Protein AF-A0A2H0B6P2-F1 (afdb_monomer)

Organism: NCBI:txid1974497

Nearest PDB structures (foldseek):
  3crr-assembly1_A  TM=9.488E-01  e=1.066E-01  Pseudomonas aeruginosa
  2qgn-assembly1_A  TM=9.150E-01  e=1.485E-01  Halalkalibacterium halodurans C-125

InterPro domains:
  IPR027417 P-loop containing nucleoside triphosphate hydrolase [G3DSA:3.40.50.300] (1-74)

Mean predicted aligned error: 4.35 Å

Radius of gyration: 17.66 Å; Cα contacts (8 Å, |Δi|>4): 22; chains: 1; bounding box: 37×22×46 Å

pLDDT: mean 93.42, std 5.74, range [61.31, 98.69]

Foldseek 3Di:
DDDDDLLNLLVVVVVVCVVCVVVVHHDDDDDDDPVSVCCNVPPDPCRPPDDDVVVVVVPVPDDPVVNVVVVVVD

Secondary structure (DSSP, 8-state):
-----HHHHHHHHHHHHHHHHHTTPPP------HHHHHHHHS--TTTT----HHHHHHHHTS-HHHHHHHHTT-

Sequence (74 aa):
DEDFDVSHFISYATSVIDDIWKRGNLPIIVGGTGFWIRSLISLPDTVGVSINKKLRQELDELSVTDLHARLKKI

Solvent-accessible surface area (backbone atoms only — not comparable to full-atom values): 4790 Å² total; per-residue (Å²): 138,79,94,82,53,66,56,56,48,41,58,52,51,52,56,51,44,54,52,36,47,75,71,74,46,83,78,81,88,79,82,78,55,73,66,55,57,46,38,64,79,47,72,55,94,63,61,84,65,75,87,58,64,69,62,48,56,68,53,69,77,48,52,72,68,54,50,53,58,56,57,74,77,110

Structure (mmCIF, N/CA/C/O backbone):
data_AF-A0A2H0B6P2-F1
#
_entry.id   AF-A0A2H0B6P2-F1
#
loop_
_atom_site.group_PDB
_atom_site.id
_atom_site.type_symbol
_atom_site.label_atom_id
_atom_site.label_alt_id
_atom_site.label_comp_id
_atom_site.label_asym_id
_atom_site.label_entity_id
_atom_site.label_seq_id
_atom_site.pdbx_PDB_ins_code
_atom_site.Cartn_x
_atom_site.Cartn_y
_atom_site.Cartn_z
_atom_site.occupancy
_atom_site.B_iso_or_equiv
_atom_site.auth_seq_id
_atom_site.auth_comp_id
_atom_site.auth_asym_id
_atom_site.auth_atom_id
_atom_site.pdbx_PDB_model_num
ATOM 1 N N . ASP A 1 1 ? 12.607 -15.143 5.659 1.00 61.31 1 ASP A N 1
ATOM 2 C CA . ASP A 1 1 ? 11.825 -13.899 5.664 1.00 61.31 1 ASP A CA 1
ATOM 3 C C . ASP A 1 1 ? 10.842 -13.913 4.518 1.00 61.31 1 ASP A C 1
ATOM 5 O O . ASP A 1 1 ? 11.194 -14.379 3.439 1.00 61.31 1 ASP A O 1
ATOM 9 N N . GLU A 1 2 ? 9.609 -13.501 4.791 1.00 80.69 2 GLU A N 1
ATOM 10 C CA . GLU A 1 2 ? 8.570 -13.313 3.778 1.00 80.69 2 GLU A CA 1
ATOM 11 C C . GLU A 1 2 ? 8.591 -11.858 3.304 1.00 80.69 2 GLU A C 1
ATOM 13 O O . GLU A 1 2 ? 8.820 -10.945 4.102 1.00 80.69 2 GLU A O 1
ATOM 18 N N . ASP A 1 3 ? 8.361 -11.645 2.008 1.00 86.19 3 ASP A N 1
ATOM 19 C CA . ASP A 1 3 ? 8.251 -10.301 1.450 1.00 86.19 3 ASP A CA 1
ATOM 20 C C . ASP A 1 3 ? 7.013 -9.607 2.032 1.00 86.19 3 ASP A C 1
ATOM 22 O O . ASP A 1 3 ? 5.900 -10.125 1.953 1.00 86.19 3 ASP A O 1
ATOM 26 N N . PHE A 1 4 ? 7.202 -8.415 2.598 1.00 89.50 4 PHE A N 1
ATOM 27 C CA . PHE A 1 4 ? 6.117 -7.595 3.125 1.00 89.50 4 PHE A CA 1
ATOM 28 C C . PHE A 1 4 ? 6.136 -6.223 2.458 1.00 89.50 4 PHE A C 1
ATOM 30 O O . PHE A 1 4 ? 7.109 -5.472 2.561 1.00 89.50 4 PHE A O 1
ATOM 37 N N . ASP A 1 5 ? 5.045 -5.889 1.777 1.00 91.25 5 ASP A N 1
ATOM 38 C CA . ASP A 1 5 ? 4.901 -4.6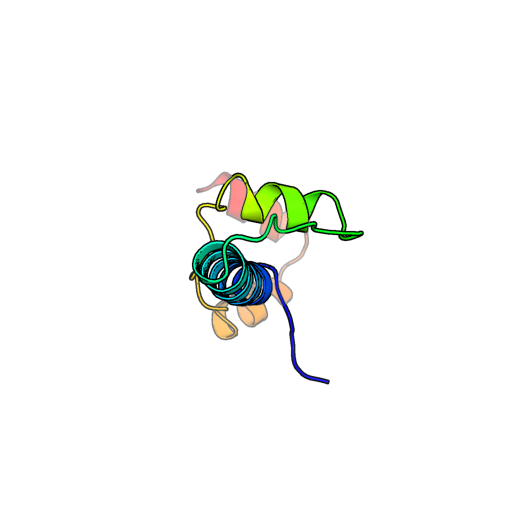41 1.033 1.00 91.25 5 ASP A CA 1
ATOM 39 C C . ASP A 1 5 ? 3.687 -3.823 1.493 1.00 91.25 5 ASP A C 1
ATOM 41 O O . ASP A 1 5 ? 2.902 -4.225 2.355 1.00 91.25 5 ASP A O 1
ATOM 45 N N . VAL A 1 6 ? 3.533 -2.644 0.891 1.00 92.06 6 VAL A N 1
ATOM 46 C CA . VAL A 1 6 ? 2.476 -1.691 1.237 1.00 92.06 6 VAL A CA 1
ATOM 47 C C . VAL A 1 6 ? 1.064 -2.252 1.065 1.00 92.06 6 VAL A C 1
ATOM 49 O O . VAL A 1 6 ? 0.181 -1.896 1.842 1.00 92.06 6 VAL A O 1
ATOM 52 N N . SER A 1 7 ? 0.847 -3.160 0.110 1.00 91.69 7 SER A N 1
ATOM 53 C CA . SER A 1 7 ? -0.457 -3.793 -0.099 1.00 91.69 7 SER A CA 1
ATOM 54 C C . SER A 1 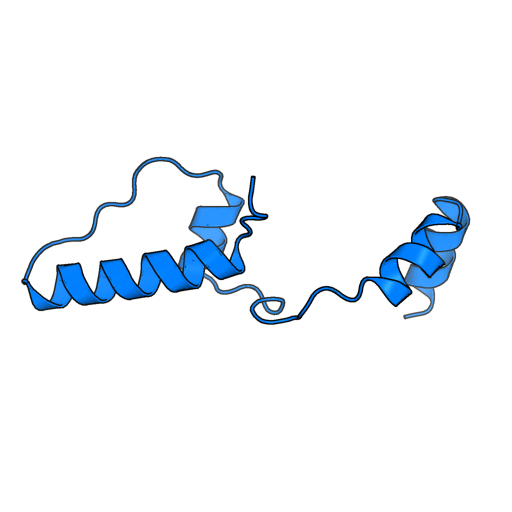7 ? -0.808 -4.697 1.082 1.00 91.69 7 SER A C 1
ATOM 56 O O . SER A 1 7 ? -1.943 -4.668 1.562 1.00 91.69 7 SER A O 1
ATOM 58 N N . HIS A 1 8 ? 0.177 -5.436 1.609 1.00 92.25 8 HIS A N 1
ATOM 59 C CA . HIS A 1 8 ? -0.001 -6.263 2.805 1.00 92.25 8 HIS A CA 1
ATOM 60 C C . HIS A 1 8 ? -0.353 -5.405 4.024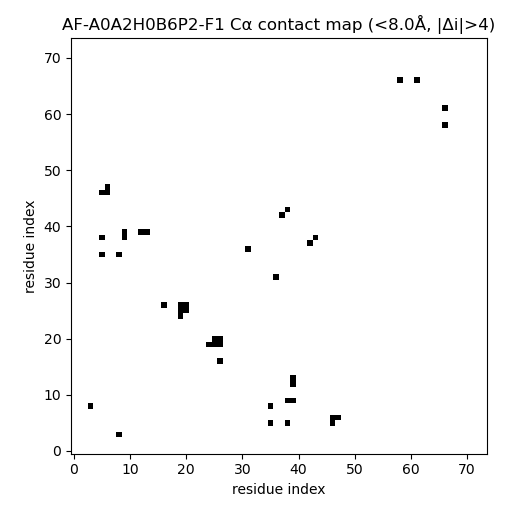 1.00 92.25 8 HIS A C 1
ATOM 62 O O . HIS A 1 8 ? -1.313 -5.707 4.733 1.00 92.25 8 HIS A O 1
ATOM 68 N N . PHE A 1 9 ? 0.368 -4.302 4.246 1.00 93.81 9 PHE A N 1
ATOM 69 C CA . PHE A 1 9 ? 0.071 -3.391 5.355 1.00 93.81 9 PHE A CA 1
ATOM 70 C C . PHE A 1 9 ? -1.299 -2.752 5.255 1.00 93.81 9 PHE A C 1
ATOM 72 O O . PHE A 1 9 ? -1.978 -2.698 6.270 1.00 93.81 9 PHE A O 1
ATOM 79 N N . ILE A 1 10 ? -1.721 -2.290 4.075 1.00 93.56 10 ILE A N 1
ATOM 80 C CA . ILE A 1 10 ? -3.062 -1.723 3.902 1.00 93.56 10 ILE A CA 1
ATOM 81 C C . ILE A 1 10 ? -4.109 -2.765 4.302 1.00 93.56 10 ILE A C 1
ATOM 83 O O . ILE A 1 10 ? -4.947 -2.482 5.152 1.00 93.56 10 ILE A O 1
ATOM 87 N N . SER A 1 11 ? -4.012 -3.989 3.770 1.00 93.38 11 SER A N 1
ATOM 88 C CA . SER A 1 11 ? -4.956 -5.064 4.093 1.00 93.38 11 SER A CA 1
ATOM 89 C C . SER A 1 11 ? -5.003 -5.357 5.597 1.00 93.38 11 SER A C 1
ATOM 91 O O . SER A 1 11 ? -6.083 -5.445 6.183 1.00 93.38 11 SER A O 1
ATOM 93 N N . TYR A 1 12 ? -3.838 -5.484 6.237 1.00 95.06 12 TYR A N 1
ATOM 94 C CA . TYR A 1 12 ? -3.751 -5.740 7.674 1.00 95.06 12 TYR A CA 1
ATOM 95 C C . TYR A 1 12 ? -4.283 -4.567 8.497 1.00 95.06 12 TYR A C 1
ATOM 97 O O . TYR A 1 12 ? -5.154 -4.754 9.346 1.00 95.06 12 TYR A O 1
ATOM 105 N N . ALA A 1 13 ? -3.789 -3.359 8.238 1.00 96.00 13 ALA A N 1
ATOM 106 C CA . ALA A 1 13 ? -4.144 -2.162 8.982 1.00 96.00 13 ALA A CA 1
ATOM 107 C C . ALA A 1 13 ? -5.643 -1.877 8.886 1.00 96.00 13 ALA A C 1
ATOM 109 O O . ALA A 1 13 ? -6.264 -1.657 9.920 1.00 96.00 13 ALA A O 1
ATOM 110 N N . THR A 1 14 ? -6.244 -1.960 7.694 1.00 95.31 14 THR A N 1
ATOM 111 C CA . THR A 1 14 ? -7.692 -1.781 7.518 1.00 95.31 14 THR A CA 1
ATOM 112 C C . THR A 1 14 ? -8.482 -2.787 8.354 1.00 95.31 14 THR A C 1
ATOM 114 O O . THR A 1 14 ? -9.377 -2.386 9.093 1.00 95.31 14 THR A O 1
ATOM 117 N N . SER A 1 15 ? -8.103 -4.071 8.333 1.00 97.56 15 SER A N 1
ATOM 118 C CA . SER A 1 15 ? -8.804 -5.097 9.118 1.00 97.56 15 SER A CA 1
ATOM 119 C C . SER A 1 15 ? -8.741 -4.847 10.632 1.00 97.56 15 SER A C 1
ATOM 121 O O . SER A 1 15 ? -9.739 -5.009 11.336 1.00 97.56 15 SER A O 1
ATOM 123 N N . VAL A 1 16 ? -7.586 -4.400 11.134 1.00 97.88 16 VAL A N 1
ATOM 124 C CA . VAL A 1 16 ? -7.370 -4.102 12.557 1.00 97.88 16 VAL A CA 1
ATOM 125 C C . VAL A 1 16 ? -8.085 -2.815 12.965 1.00 97.88 16 VAL A C 1
ATOM 127 O O . VAL A 1 16 ? -8.666 -2.748 14.045 1.00 97.88 16 VAL A O 1
ATOM 130 N N . ILE A 1 17 ? -8.072 -1.795 12.107 1.00 97.75 17 ILE A N 1
ATOM 131 C CA . ILE A 1 17 ? -8.782 -0.531 12.322 1.00 97.75 17 ILE A CA 1
ATOM 132 C C . ILE A 1 17 ? -10.288 -0.786 12.451 1.00 97.75 17 ILE A C 1
ATOM 134 O O . ILE A 1 17 ? -10.894 -0.332 13.424 1.00 97.75 17 ILE A O 1
ATOM 138 N N . ASP A 1 18 ? -10.865 -1.576 11.543 1.00 98.00 18 ASP A N 1
ATOM 139 C CA . ASP A 1 18 ? -12.284 -1.943 11.577 1.00 98.00 18 ASP A CA 1
ATOM 140 C C . ASP A 1 18 ? -12.653 -2.692 12.863 1.00 98.00 18 ASP A C 1
ATOM 142 O O . ASP A 1 18 ? -13.699 -2.449 13.467 1.00 98.00 18 ASP A O 1
ATOM 146 N N . ASP A 1 19 ? -11.793 -3.606 13.304 1.00 98.62 19 ASP A N 1
ATOM 147 C CA . ASP A 1 19 ? -11.965 -4.369 14.538 1.00 98.62 19 ASP A CA 1
ATOM 148 C C . ASP A 1 19 ? -11.875 -3.481 15.800 1.00 98.62 19 ASP A C 1
ATOM 150 O O . ASP A 1 19 ? -12.712 -3.580 16.703 1.00 98.62 19 ASP A O 1
ATOM 154 N N . ILE A 1 20 ? -10.927 -2.538 15.849 1.00 98.62 20 ILE A N 1
ATOM 155 C CA . ILE A 1 20 ? -10.811 -1.552 16.938 1.00 98.62 20 ILE A CA 1
ATOM 156 C C . ILE A 1 20 ? -12.06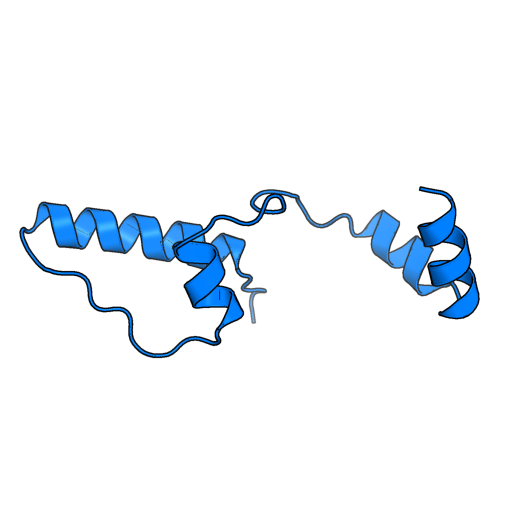0 -0.661 17.006 1.00 98.62 20 ILE A C 1
ATOM 158 O O . ILE A 1 20 ? -12.598 -0.449 18.100 1.00 98.62 20 ILE A O 1
ATOM 162 N N . TRP A 1 21 ? -12.558 -0.189 15.859 1.00 98.38 21 TRP A N 1
ATOM 163 C CA . TRP A 1 21 ? -13.785 0.606 15.792 1.00 98.38 21 TRP A CA 1
ATOM 164 C C . TRP A 1 21 ? -15.022 -0.180 16.224 1.00 98.38 21 TRP A C 1
ATOM 166 O O . TRP A 1 21 ? -15.839 0.354 16.972 1.00 98.38 21 TRP A O 1
ATOM 176 N N . LYS A 1 22 ? -15.146 -1.461 15.848 1.00 98.56 22 LYS A N 1
ATOM 177 C CA . LYS A 1 22 ? -16.245 -2.336 16.307 1.00 98.56 22 LYS A CA 1
ATOM 178 C C . LYS A 1 22 ? -16.289 -2.488 17.828 1.00 98.56 22 LYS A C 1
ATOM 180 O O . LYS A 1 22 ? -17.365 -2.676 18.387 1.00 98.56 22 LYS A O 1
ATOM 185 N N . ARG A 1 23 ? -15.144 -2.372 18.508 1.00 98.50 23 ARG A N 1
ATOM 186 C CA . ARG A 1 23 ? -15.058 -2.352 19.979 1.00 98.50 23 ARG A CA 1
ATOM 187 C C . ARG A 1 23 ? -15.284 -0.971 20.608 1.00 98.50 23 ARG A C 1
ATOM 189 O O . ARG A 1 23 ? -15.170 -0.854 21.824 1.00 98.50 23 ARG A O 1
ATOM 196 N N . GLY A 1 24 ? -15.558 0.067 19.816 1.00 98.44 24 GLY A N 1
ATOM 197 C CA . GLY A 1 24 ? -15.784 1.433 20.299 1.00 98.44 24 GLY A CA 1
ATOM 198 C C . GLY A 1 24 ? -14.514 2.181 20.716 1.00 98.44 24 GLY A C 1
ATOM 199 O O . GLY A 1 24 ? -14.603 3.146 21.471 1.00 98.44 24 GLY A O 1
ATOM 200 N N . ASN A 1 25 ? -13.337 1.748 20.255 1.00 98.69 25 ASN A N 1
ATOM 201 C CA . ASN A 1 25 ? -12.057 2.376 20.592 1.00 98.69 25 ASN A CA 1
ATOM 202 C C . ASN A 1 25 ? -11.517 3.228 19.433 1.00 98.69 25 ASN A C 1
ATOM 204 O O . ASN A 1 25 ? -11.888 3.029 18.276 1.00 98.69 25 ASN A O 1
ATOM 208 N N . LEU A 1 26 ? -10.607 4.159 19.741 1.00 98.06 26 LEU A N 1
ATOM 209 C CA . LEU A 1 26 ? -9.897 4.966 18.745 1.00 98.06 26 LEU A CA 1
ATOM 210 C C . LEU A 1 26 ? -8.605 4.250 18.297 1.00 98.06 26 LEU A C 1
ATOM 212 O O . LEU A 1 26 ? -7.723 4.039 19.133 1.00 98.06 26 LEU A O 1
ATOM 216 N N . PRO A 1 27 ? -8.447 3.899 17.008 1.00 97.69 27 PRO A N 1
ATOM 217 C CA . PRO A 1 27 ? -7.195 3.362 16.486 1.00 97.69 27 PRO A CA 1
ATOM 218 C C . PRO A 1 27 ? -6.092 4.425 16.510 1.00 97.69 27 PRO A C 1
ATOM 220 O O . PRO A 1 27 ? -6.294 5.549 16.050 1.00 97.69 27 PRO A O 1
ATOM 223 N N . ILE A 1 28 ? -4.909 4.056 17.005 1.00 96.69 28 ILE A N 1
ATOM 224 C CA . ILE A 1 28 ? -3.711 4.904 17.000 1.00 96.69 28 ILE A CA 1
ATOM 225 C C . ILE A 1 28 ? -2.618 4.165 16.237 1.00 96.69 28 ILE A C 1
ATOM 227 O O . ILE A 1 28 ? -2.186 3.088 16.642 1.00 96.69 28 ILE A O 1
ATOM 231 N N . ILE A 1 29 ? -2.166 4.755 15.135 1.00 94.81 29 ILE A N 1
ATOM 232 C CA . ILE A 1 29 ? -1.070 4.222 14.325 1.00 94.81 29 ILE A CA 1
ATOM 233 C C . ILE A 1 29 ? 0.212 4.932 14.757 1.00 94.81 29 ILE A C 1
ATOM 235 O O . ILE A 1 29 ? 0.274 6.161 14.749 1.00 94.81 29 ILE A O 1
ATOM 239 N N . VAL A 1 30 ? 1.229 4.162 15.144 1.00 95.06 30 VAL A N 1
ATOM 240 C CA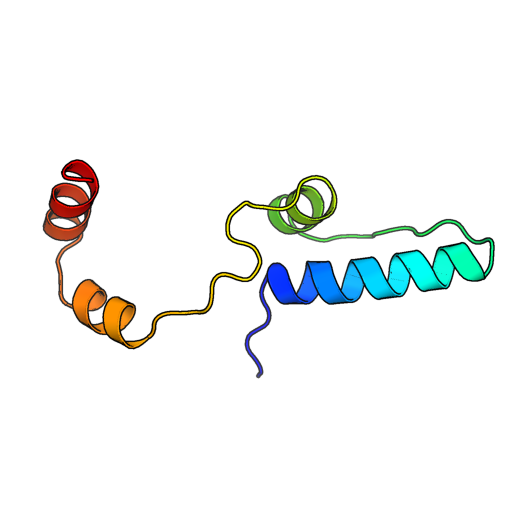 . VAL A 1 30 ? 2.511 4.682 15.639 1.00 95.06 30 VAL A CA 1
ATOM 241 C C . VAL A 1 30 ? 3.640 4.210 14.727 1.00 95.06 30 VAL A C 1
ATOM 243 O O . VAL A 1 30 ? 3.727 3.029 14.399 1.00 95.06 30 VAL A O 1
ATOM 246 N N . GLY A 1 31 ? 4.528 5.126 14.343 1.00 92.62 31 GLY A N 1
ATOM 247 C CA . GLY A 1 31 ? 5.654 4.832 13.457 1.00 92.62 31 GLY A CA 1
ATOM 248 C C . GLY A 1 31 ? 5.259 4.761 11.979 1.00 92.62 31 GLY A C 1
ATOM 249 O O . GLY A 1 31 ? 4.359 5.469 11.532 1.00 92.62 31 GLY A O 1
ATOM 250 N N . GLY A 1 32 ? 5.970 3.919 11.223 1.00 86.56 32 GLY A N 1
ATOM 251 C CA . GLY A 1 32 ? 5.862 3.829 9.765 1.00 86.56 32 GLY A CA 1
ATOM 252 C C . GLY A 1 32 ? 6.674 4.906 9.037 1.00 86.56 32 GLY A C 1
ATOM 253 O O . GLY A 1 32 ? 6.953 5.978 9.572 1.00 86.56 32 GLY A O 1
ATOM 254 N N . THR A 1 33 ? 7.078 4.625 7.795 1.00 91.56 33 THR A N 1
ATOM 255 C CA . THR A 1 33 ? 7.630 5.675 6.923 1.00 91.56 33 THR A CA 1
ATOM 256 C C . THR A 1 33 ? 6.488 6.429 6.244 1.00 91.56 33 THR A C 1
ATOM 258 O O . THR A 1 33 ? 5.369 5.919 6.138 1.00 91.56 33 THR A O 1
ATOM 261 N N . GLY A 1 34 ? 6.766 7.639 5.749 1.00 91.94 34 GLY A N 1
ATOM 262 C CA . GLY A 1 34 ? 5.742 8.490 5.136 1.00 91.94 34 GLY A CA 1
ATOM 263 C C . GLY A 1 34 ? 4.952 7.799 4.017 1.00 91.94 34 GLY A C 1
ATOM 264 O O . GLY A 1 34 ? 3.756 8.041 3.883 1.00 91.94 34 GLY A O 1
ATOM 265 N N . PHE A 1 35 ? 5.582 6.889 3.265 1.00 93.44 35 PHE A N 1
ATOM 266 C CA . PHE A 1 35 ? 4.907 6.138 2.206 1.00 93.44 35 PHE A CA 1
ATOM 267 C C . PHE A 1 35 ? 3.816 5.200 2.739 1.00 93.44 35 PHE A C 1
ATOM 269 O O . PHE A 1 35 ? 2.715 5.195 2.194 1.00 93.44 35 PHE A O 1
ATOM 276 N N . TRP A 1 36 ? 4.072 4.455 3.817 1.00 94.38 36 TRP A N 1
ATOM 277 C CA . TRP A 1 36 ? 3.095 3.512 4.378 1.00 94.38 36 TRP A CA 1
ATOM 278 C C . TRP A 1 36 ? 1.872 4.243 4.934 1.00 94.38 36 TRP A C 1
ATOM 280 O O . TRP A 1 36 ? 0.742 3.901 4.596 1.00 94.38 36 TRP A O 1
ATOM 290 N N . ILE A 1 37 ? 2.098 5.308 5.712 1.00 94.50 37 ILE A N 1
ATOM 291 C CA . ILE A 1 37 ? 1.013 6.117 6.287 1.00 94.50 37 ILE A CA 1
ATOM 292 C C . ILE A 1 37 ? 0.198 6.793 5.186 1.00 94.50 37 ILE A C 1
ATOM 294 O O . ILE A 1 37 ? -1.031 6.732 5.195 1.00 94.50 37 ILE A O 1
ATOM 298 N N . ARG A 1 38 ? 0.871 7.383 4.189 1.00 93.50 38 ARG A N 1
ATOM 299 C CA . ARG A 1 38 ? 0.191 8.001 3.047 1.00 93.50 38 ARG A CA 1
ATOM 300 C C . ARG A 1 38 ? -0.655 6.992 2.284 1.00 93.50 38 ARG A C 1
ATOM 302 O O . ARG A 1 38 ? -1.759 7.342 1.892 1.00 93.50 38 ARG A O 1
ATOM 309 N N . SER A 1 39 ? -0.162 5.771 2.104 1.00 93.81 39 SER A N 1
ATOM 310 C CA . SER A 1 39 ? -0.863 4.736 1.341 1.00 93.81 39 SER A CA 1
ATOM 311 C C . SER A 1 39 ? -2.113 4.209 2.047 1.00 93.81 39 SER A C 1
ATOM 313 O O . SER A 1 39 ? -3.037 3.753 1.387 1.00 93.81 39 SER A O 1
ATOM 315 N N . LEU A 1 40 ? -2.168 4.305 3.378 1.00 93.38 40 LEU A N 1
ATOM 316 C CA . LEU A 1 40 ? -3.358 3.957 4.155 1.00 93.38 40 LEU A CA 1
ATOM 317 C C . LEU A 1 40 ? -4.428 5.058 4.117 1.00 93.38 40 LEU A C 1
ATOM 319 O O . LEU A 1 40 ? -5.617 4.762 4.131 1.00 93.38 40 LEU A O 1
ATOM 323 N N . ILE A 1 41 ? -4.009 6.326 4.060 1.00 92.38 41 ILE A N 1
ATOM 324 C CA . ILE A 1 41 ? -4.919 7.480 3.952 1.00 92.38 41 ILE A CA 1
ATOM 325 C C . ILE A 1 41 ? -5.411 7.653 2.507 1.00 92.38 41 ILE A C 1
ATOM 327 O O . ILE A 1 41 ? -6.562 8.004 2.270 1.00 92.38 41 ILE A O 1
ATOM 331 N N . SER A 1 42 ? -4.526 7.422 1.539 1.00 92.88 42 SER A N 1
ATOM 332 C CA . SER A 1 42 ? -4.769 7.544 0.106 1.00 92.88 42 SER A CA 1
ATOM 333 C C . SER A 1 42 ? -4.222 6.306 -0.587 1.00 92.88 42 SER A C 1
ATOM 335 O O . SER A 1 42 ? -3.019 6.225 -0.845 1.00 92.88 42 SER A O 1
ATOM 337 N N . LEU A 1 43 ? -5.115 5.370 -0.908 1.00 89.19 43 LEU A N 1
ATOM 338 C CA . LEU A 1 43 ? -4.766 4.127 -1.592 1.00 89.19 43 LEU A CA 1
ATOM 339 C C . LEU A 1 43 ? -4.020 4.425 -2.905 1.00 89.19 43 LEU A C 1
ATOM 341 O O . LEU A 1 43 ? -4.543 5.168 -3.738 1.00 89.19 43 LEU A O 1
ATOM 345 N N . PRO A 1 44 ? -2.805 3.884 -3.100 1.00 88.19 44 PRO A N 1
ATOM 346 C CA . PRO A 1 44 ? -2.123 3.956 -4.384 1.00 88.19 44 PRO A CA 1
ATOM 347 C C . PRO A 1 44 ? -2.902 3.211 -5.472 1.00 88.19 44 PRO A C 1
ATOM 349 O O . PRO A 1 44 ? -3.420 2.123 -5.230 1.00 88.19 44 PRO A O 1
ATOM 352 N N . ASP A 1 45 ? -2.872 3.722 -6.702 1.00 87.75 45 ASP A N 1
ATOM 353 C CA . ASP A 1 45 ? -3.488 3.053 -7.863 1.00 87.75 45 ASP A CA 1
ATOM 354 C C . ASP A 1 45 ? -2.867 1.677 -8.163 1.00 87.75 45 ASP A C 1
ATOM 356 O O . ASP A 1 45 ? -3.435 0.854 -8.875 1.00 87.75 45 ASP A O 1
ATOM 360 N N . THR A 1 46 ? -1.678 1.416 -7.618 1.00 85.69 46 THR A N 1
ATOM 361 C CA . THR A 1 46 ? -0.941 0.162 -7.781 1.00 85.69 46 THR A CA 1
ATOM 362 C C . THR A 1 46 ? -1.324 -0.912 -6.762 1.00 85.69 46 THR A C 1
ATOM 364 O O . THR A 1 46 ? -0.791 -2.021 -6.831 1.00 85.69 46 THR A O 1
ATOM 367 N N . VAL A 1 47 ? -2.215 -0.622 -5.806 1.00 82.56 47 VAL A N 1
ATOM 368 C CA . VAL A 1 47 ? -2.660 -1.616 -4.818 1.00 82.56 47 VAL A CA 1
ATOM 369 C C . VAL A 1 47 ? -3.339 -2.782 -5.536 1.00 82.56 47 VAL A C 1
ATOM 371 O O . VAL A 1 47 ? -4.243 -2.596 -6.345 1.00 82.56 47 V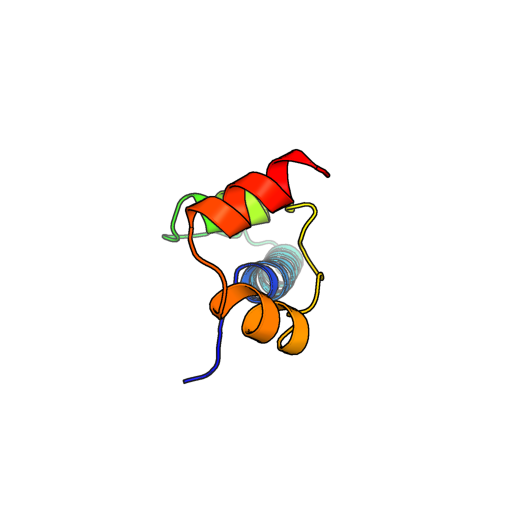AL A O 1
ATOM 374 N N . GLY A 1 48 ? -2.887 -4.001 -5.240 1.00 79.69 48 GLY A N 1
ATOM 375 C CA . GLY A 1 48 ? -3.403 -5.222 -5.865 1.00 79.69 48 GLY A CA 1
ATOM 376 C C . GLY A 1 48 ? -2.788 -5.560 -7.228 1.00 79.69 48 GLY A C 1
ATOM 377 O O . GLY A 1 48 ? -3.098 -6.616 -7.780 1.00 79.69 48 GLY A O 1
ATOM 378 N N . VAL A 1 49 ? -1.880 -4.735 -7.762 1.00 88.12 49 VAL A N 1
ATOM 379 C CA . VAL A 1 49 ? -1.105 -5.098 -8.956 1.00 88.12 49 VAL A CA 1
ATOM 380 C C . VAL A 1 49 ? -0.055 -6.141 -8.574 1.00 88.12 49 VAL A C 1
ATOM 382 O O . VAL A 1 49 ? 0.890 -5.863 -7.838 1.00 88.12 49 VAL A O 1
ATOM 385 N N . SER A 1 50 ? -0.215 -7.361 -9.086 1.00 86.69 50 SER A N 1
ATOM 386 C CA . SER A 1 50 ? 0.694 -8.473 -8.801 1.00 86.69 50 SER A CA 1
ATOM 387 C C . SER A 1 50 ? 2.077 -8.277 -9.425 1.00 86.69 50 SER A C 1
ATOM 389 O O . SER A 1 50 ? 2.206 -7.781 -10.547 1.00 86.69 50 SER A O 1
ATOM 391 N N . ILE A 1 51 ? 3.108 -8.781 -8.748 1.00 88.50 51 ILE A N 1
ATOM 392 C CA . ILE A 1 51 ? 4.485 -8.777 -9.247 1.00 88.50 51 ILE A CA 1
ATOM 393 C C . ILE A 1 51 ? 4.592 -9.606 -10.536 1.00 88.50 51 ILE A C 1
ATOM 395 O O . ILE A 1 51 ? 4.338 -10.811 -10.540 1.00 88.50 51 ILE A O 1
ATOM 399 N N . ASN A 1 52 ? 5.064 -8.987 -11.620 1.00 94.31 52 ASN A N 1
ATOM 400 C CA . ASN A 1 52 ? 5.397 -9.687 -12.860 1.00 94.31 52 ASN A CA 1
ATOM 401 C C . ASN A 1 52 ? 6.896 -10.033 -12.901 1.00 94.31 52 ASN A C 1
ATOM 403 O O . ASN A 1 52 ? 7.719 -9.260 -13.393 1.00 94.31 52 ASN A O 1
ATOM 407 N N . LYS A 1 53 ? 7.250 -11.212 -12.372 1.00 93.81 53 LYS A N 1
ATOM 408 C CA . LYS A 1 53 ? 8.649 -11.673 -12.271 1.00 93.81 53 LYS A CA 1
ATOM 409 C C . LYS A 1 53 ? 9.323 -11.850 -13.632 1.00 93.81 53 LYS A C 1
ATOM 411 O O . LYS A 1 53 ? 10.495 -11.518 -13.766 1.00 93.81 53 LYS A O 1
ATOM 416 N N . LYS A 1 54 ? 8.582 -12.332 -14.635 1.00 96.62 54 LYS A N 1
ATOM 417 C CA . LYS A 1 54 ? 9.106 -12.526 -15.993 1.00 96.62 54 LYS A CA 1
ATOM 418 C C . LYS A 1 54 ? 9.498 -11.187 -16.617 1.00 96.62 54 LYS A C 1
ATOM 420 O O . LYS A 1 54 ? 10.628 -11.027 -17.057 1.00 96.62 54 LYS A O 1
ATOM 425 N N . LEU A 1 55 ? 8.593 -10.208 -16.566 1.00 95.44 55 LEU A N 1
ATOM 426 C CA . LEU A 1 55 ? 8.878 -8.859 -17.053 1.00 95.44 55 LEU A CA 1
ATOM 427 C C . LEU A 1 55 ? 10.044 -8.223 -16.289 1.00 95.44 55 LEU A C 1
ATOM 429 O O . LEU A 1 55 ? 10.860 -7.535 -16.889 1.00 95.44 55 LEU A O 1
ATOM 433 N N . ARG A 1 56 ? 10.145 -8.457 -14.974 1.00 95.31 56 ARG A N 1
ATOM 434 C CA . ARG A 1 56 ? 11.264 -7.942 -14.179 1.00 95.31 56 ARG A CA 1
ATOM 435 C C . ARG A 1 56 ? 12.608 -8.482 -14.673 1.00 95.31 56 ARG A C 1
ATOM 437 O O . ARG A 1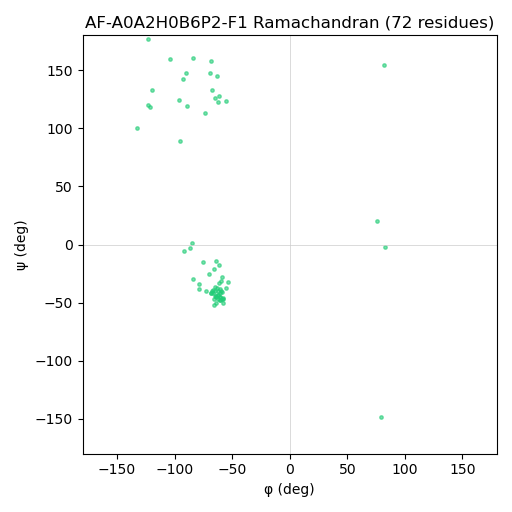 56 ? 13.508 -7.686 -14.895 1.00 95.31 56 ARG A O 1
ATOM 444 N N . GLN A 1 57 ? 12.703 -9.791 -14.904 1.00 96.75 57 GLN A N 1
ATOM 445 C CA . GLN A 1 57 ? 13.915 -10.428 -15.432 1.00 96.75 57 GLN A CA 1
ATOM 446 C C . GLN A 1 57 ? 14.294 -9.881 -16.813 1.00 96.75 57 GLN A C 1
ATOM 448 O O . GLN A 1 57 ? 15.444 -9.523 -17.025 1.00 96.75 57 GLN A O 1
ATOM 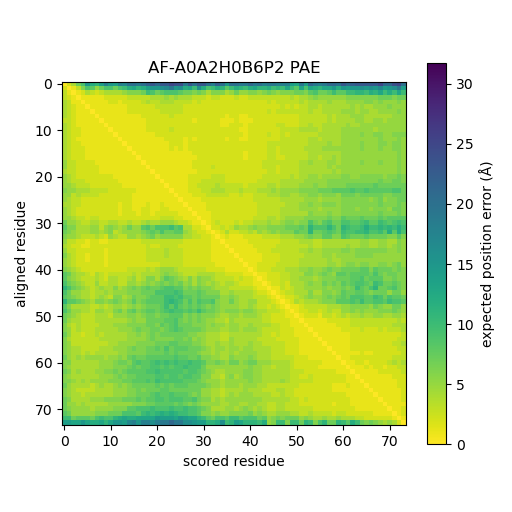453 N N . GLU A 1 58 ? 13.321 -9.742 -17.719 1.00 96.50 58 GLU A N 1
ATOM 454 C CA . GLU A 1 58 ? 13.550 -9.173 -19.057 1.00 96.50 58 GLU A CA 1
ATOM 455 C C . GLU A 1 58 ? 14.059 -7.720 -19.009 1.00 96.50 58 GLU A C 1
ATOM 457 O O . GLU A 1 58 ? 14.814 -7.293 -19.879 1.00 96.50 58 GLU A O 1
ATOM 462 N N . LEU A 1 59 ? 13.624 -6.932 -18.021 1.00 96.50 59 LEU A N 1
ATOM 463 C CA . LEU A 1 59 ? 14.039 -5.536 -17.865 1.00 96.50 59 LEU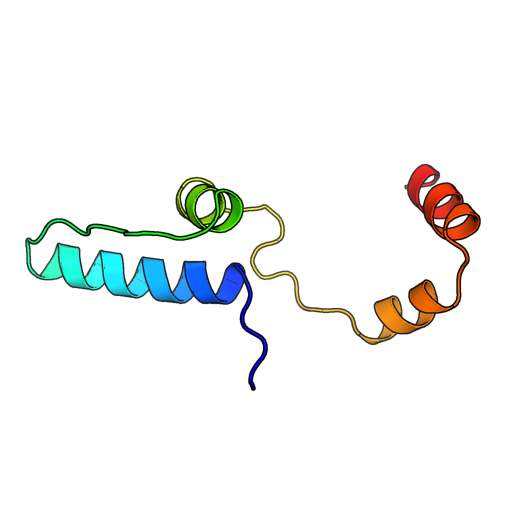 A CA 1
ATOM 464 C C . LEU A 1 59 ? 15.370 -5.386 -17.119 1.00 96.50 59 LEU A C 1
ATOM 466 O O . LEU A 1 59 ? 16.094 -4.432 -17.393 1.00 96.50 59 LEU A O 1
ATOM 470 N N . ASP A 1 60 ? 15.704 -6.306 -16.211 1.00 96.81 60 ASP A N 1
ATOM 471 C CA . ASP A 1 60 ? 16.959 -6.279 -15.448 1.00 96.81 60 ASP A CA 1
ATOM 472 C C . ASP A 1 60 ? 18.199 -6.477 -16.352 1.00 96.81 60 ASP A C 1
ATOM 474 O O . ASP A 1 60 ? 19.299 -6.069 -15.984 1.00 96.81 60 ASP A O 1
ATOM 478 N N . GLU A 1 61 ? 18.034 -7.049 -17.552 1.00 97.00 61 GLU A N 1
ATOM 479 C CA . GLU A 1 61 ? 19.100 -7.189 -18.560 1.00 97.00 61 GLU A CA 1
ATOM 480 C C . GLU A 1 61 ? 19.432 -5.876 -19.298 1.00 97.00 61 GLU A C 1
ATOM 482 O O . GLU A 1 61 ? 20.461 -5.780 -19.972 1.00 97.00 61 GLU A O 1
ATOM 487 N N . LEU A 1 62 ? 18.571 -4.858 -19.203 1.00 96.69 62 LEU A N 1
ATOM 488 C CA . LEU A 1 62 ? 18.721 -3.598 -19.930 1.00 96.69 62 LEU A CA 1
ATOM 489 C C . LEU A 1 62 ? 19.521 -2.569 -19.126 1.00 96.69 62 LEU A C 1
ATOM 491 O O . LEU A 1 62 ? 19.411 -2.470 -17.904 1.00 96.69 62 LEU A O 1
ATOM 495 N N . SER A 1 63 ? 20.284 -1.723 -19.824 1.00 97.56 63 SER A N 1
ATOM 496 C CA . SER A 1 63 ? 20.952 -0.599 -19.168 1.00 97.56 63 SER A CA 1
ATOM 497 C C . SER A 1 63 ? 19.936 0.443 -18.684 1.00 97.56 63 SER A C 1
ATOM 499 O O . SER A 1 63 ? 18.837 0.576 -19.226 1.00 97.56 63 SER A O 1
ATOM 501 N N . VAL A 1 64 ? 20.324 1.263 -17.703 1.00 97.06 64 VAL A N 1
ATOM 502 C CA . VAL A 1 64 ? 19.490 2.382 -17.220 1.00 97.06 64 VAL A CA 1
ATOM 503 C C . VAL A 1 64 ? 19.085 3.319 -18.367 1.00 97.06 64 VAL A C 1
ATOM 505 O O . VAL A 1 64 ? 17.952 3.802 -18.407 1.00 97.06 64 VAL A O 1
ATOM 508 N N . THR A 1 65 ? 19.985 3.544 -19.329 1.00 97.81 65 THR A N 1
ATOM 509 C CA . THR A 1 65 ? 19.721 4.370 -20.514 1.00 97.81 65 THR A CA 1
ATOM 510 C C . THR A 1 65 ? 18.636 3.753 -21.394 1.00 97.81 65 THR A C 1
ATOM 512 O O . THR A 1 65 ? 17.716 4.460 -21.813 1.00 97.81 65 THR A O 1
ATOM 515 N N . ASP A 1 66 ? 18.699 2.440 -21.625 1.00 97.44 66 ASP A N 1
ATOM 516 C CA . ASP A 1 66 ? 17.721 1.711 -22.440 1.00 97.44 66 ASP A CA 1
ATOM 517 C C . ASP A 1 66 ? 16.352 1.651 -21.757 1.00 97.44 66 ASP A C 1
ATOM 519 O O . ASP A 1 66 ? 15.325 1.891 -22.397 1.00 97.44 66 ASP A O 1
ATOM 523 N N . LEU A 1 67 ? 16.328 1.412 -20.441 1.00 97.50 67 LEU A N 1
ATOM 524 C CA . LEU A 1 67 ? 15.111 1.440 -19.627 1.00 97.50 67 LEU A CA 1
ATOM 525 C C . LEU A 1 67 ? 14.423 2.804 -19.698 1.00 97.50 67 LEU A C 1
ATOM 527 O O . LEU A 1 67 ? 13.220 2.887 -19.951 1.00 97.50 67 LEU A O 1
ATOM 531 N N . HIS A 1 68 ? 15.186 3.885 -19.540 1.00 97.50 68 HIS A N 1
ATOM 532 C CA . HIS A 1 68 ? 14.650 5.240 -19.617 1.00 97.50 68 HIS A CA 1
ATOM 533 C C . HIS A 1 68 ? 14.155 5.592 -21.030 1.00 97.50 68 HIS A C 1
ATOM 535 O O . HIS A 1 68 ? 13.101 6.211 -21.182 1.00 97.50 68 HIS A O 1
ATOM 541 N N . ALA A 1 69 ? 14.869 5.165 -22.077 1.00 97.12 69 ALA A N 1
ATOM 542 C CA . ALA A 1 69 ? 14.431 5.346 -23.460 1.00 97.12 69 ALA A CA 1
ATOM 543 C C . ALA A 1 69 ? 13.140 4.569 -23.771 1.00 97.12 69 ALA A C 1
ATOM 545 O O . ALA A 1 69 ? 12.290 5.072 -24.507 1.00 97.12 69 ALA A O 1
ATOM 546 N N . ARG A 1 70 ? 12.972 3.365 -23.206 1.00 95.94 70 ARG A N 1
ATOM 547 C CA . ARG A 1 70 ? 11.744 2.566 -23.326 1.00 95.94 70 ARG A CA 1
ATOM 548 C C . ARG A 1 70 ? 10.575 3.207 -22.580 1.00 95.94 70 ARG A C 1
ATOM 550 O O . ARG A 1 70 ? 9.488 3.262 -23.145 1.00 95.94 70 ARG A O 1
ATOM 557 N N . LEU A 1 71 ? 10.806 3.732 -21.374 1.00 95.88 71 LEU A N 1
ATOM 558 C CA . LEU A 1 71 ? 9.782 4.421 -20.582 1.00 95.88 71 LEU A CA 1
ATOM 559 C C . LEU A 1 71 ? 9.200 5.633 -21.322 1.00 95.88 71 LEU A C 1
ATOM 561 O O . LEU A 1 71 ? 7.995 5.815 -21.317 1.00 95.88 71 LEU A O 1
ATOM 565 N N . LYS A 1 72 ? 10.031 6.419 -22.018 1.00 96.62 72 LYS A N 1
ATOM 566 C CA . LYS A 1 72 ? 9.588 7.601 -22.785 1.00 96.62 72 LYS A CA 1
ATOM 567 C C . LYS A 1 72 ? 8.660 7.308 -23.971 1.00 96.62 72 LYS A C 1
ATOM 569 O O . LYS A 1 72 ? 8.127 8.248 -24.551 1.00 96.62 72 LYS A O 1
ATOM 574 N N . LYS A 1 73 ? 8.549 6.049 -24.403 1.00 95.00 73 LYS A N 1
ATOM 575 C CA . LYS A 1 73 ? 7.708 5.646 -25.545 1.00 95.00 73 LYS A CA 1
ATOM 576 C C . LYS A 1 73 ? 6.290 5.241 -25.130 1.00 95.00 73 LYS A C 1
ATOM 578 O O . LYS A 1 73 ? 5.495 4.924 -26.011 1.00 95.00 73 LYS A O 1
ATOM 583 N N . ILE A 1 74 ? 6.024 5.190 -23.826 1.00 89.38 74 ILE A N 1
ATOM 584 C CA . ILE A 1 74 ? 4.733 4.867 -23.210 1.00 89.38 74 ILE A CA 1
ATOM 585 C C . ILE A 1 74 ? 4.125 6.176 -22.714 1.00 89.38 74 ILE A C 1
ATOM 587 O O . ILE A 1 74 ? 2.910 6.357 -22.931 1.00 89.38 74 ILE A O 1
#